Protein AF-A0A9X5XFA6-F1 (afdb_monomer)

Secondary structure (DSSP, 8-state):
-HHHHHHHHHHHHHHHHHHHHHH-S----EETTTT---EEEE-TTS-EEEES-----B-SSPEE-SSSS--SSSB-SSPPP-SS---SSPPPHHHHHHHHHTT-------TTS-TTTS--

Nearest PDB structures (foldseek):
  6rxu-assembly1_Cf  TM=4.624E-01  e=5.685E+00  Thermochaetoides thermophila

Structure (mmCIF, N/CA/C/O backbone):
data_AF-A0A9X5XFA6-F1
#
_entry.id   AF-A0A9X5XFA6-F1
#
loop_
_atom_site.group_PDB
_atom_site.id
_atom_site.type_symbol
_atom_site.label_atom_id
_atom_site.label_alt_id
_atom_site.label_comp_id
_atom_site.label_asym_id
_atom_site.label_entity_id
_atom_site.label_seq_id
_atom_site.pdbx_PDB_ins_code
_atom_site.Cartn_x
_atom_site.Cartn_y
_atom_site.Cartn_z
_atom_site.occupancy
_atom_site.B_iso_or_equiv
_atom_site.auth_seq_id
_atom_site.auth_comp_id
_atom_site.auth_asym_id
_atom_site.auth_atom_id
_atom_site.pdbx_PDB_model_num
ATOM 1 N N . ILE A 1 1 ? 3.621 -28.704 -48.121 1.00 55.97 1 ILE A N 1
ATOM 2 C CA . ILE A 1 1 ? 3.915 -29.271 -46.777 1.00 55.97 1 ILE A CA 1
ATOM 3 C C . ILE A 1 1 ? 5.158 -28.629 -46.140 1.00 55.97 1 ILE A C 1
ATOM 5 O O . ILE A 1 1 ? 5.228 -28.553 -44.926 1.00 55.97 1 ILE A O 1
ATOM 9 N N . THR A 1 2 ? 6.098 -28.081 -46.915 1.00 55.00 2 THR A N 1
ATOM 10 C CA . THR A 1 2 ? 7.372 -27.542 -46.400 1.00 55.00 2 THR A CA 1
ATOM 11 C C . THR A 1 2 ? 7.326 -26.096 -45.887 1.00 55.00 2 THR A C 1
ATOM 13 O O . THR A 1 2 ? 8.108 -25.751 -45.014 1.00 55.00 2 THR A O 1
ATOM 16 N N . ALA A 1 3 ? 6.413 -25.248 -46.374 1.00 52.50 3 ALA A N 1
ATOM 17 C CA . ALA A 1 3 ? 6.330 -23.848 -45.931 1.00 52.50 3 ALA A CA 1
ATOM 18 C C . ALA A 1 3 ? 5.615 -23.683 -44.573 1.00 52.50 3 ALA A C 1
ATOM 20 O O . ALA A 1 3 ? 6.045 -22.906 -43.725 1.00 52.50 3 ALA A O 1
ATOM 21 N N . SER A 1 4 ? 4.548 -24.452 -44.333 1.00 54.47 4 SER A N 1
ATOM 22 C CA . SER A 1 4 ? 3.746 -24.362 -43.104 1.00 54.47 4 SER A CA 1
ATOM 23 C C . SER A 1 4 ? 4.498 -24.856 -41.864 1.00 54.47 4 SER A C 1
ATOM 25 O O . SER A 1 4 ? 4.327 -24.300 -40.784 1.00 54.47 4 SER A O 1
ATOM 27 N N . THR A 1 5 ? 5.369 -25.861 -42.006 1.00 57.94 5 THR A N 1
ATOM 28 C CA . THR A 1 5 ? 6.175 -26.387 -40.893 1.00 57.94 5 THR A CA 1
ATOM 29 C C . THR A 1 5 ? 7.234 -25.392 -40.421 1.00 57.94 5 THR A C 1
ATOM 31 O O . THR A 1 5 ? 7.472 -25.291 -39.220 1.00 57.94 5 THR A O 1
ATOM 34 N N . VAL A 1 6 ? 7.816 -24.603 -41.331 1.00 63.53 6 VAL A N 1
ATOM 35 C CA . VAL A 1 6 ? 8.816 -23.575 -40.992 1.00 63.53 6 VAL A CA 1
ATOM 36 C C . VAL A 1 6 ? 8.184 -22.415 -40.220 1.00 63.53 6 VAL A C 1
ATOM 38 O O . VAL A 1 6 ? 8.759 -21.958 -39.234 1.00 63.53 6 VAL A O 1
ATOM 41 N N . ILE A 1 7 ? 6.978 -21.981 -40.603 1.00 60.53 7 ILE A N 1
ATOM 42 C CA . ILE A 1 7 ? 6.263 -20.902 -39.899 1.00 60.53 7 ILE A CA 1
ATOM 43 C C . ILE A 1 7 ? 5.891 -21.337 -38.477 1.00 60.53 7 ILE A C 1
ATOM 45 O O . ILE A 1 7 ? 6.126 -20.591 -37.529 1.00 60.53 7 ILE A O 1
ATOM 49 N N . VAL A 1 8 ? 5.366 -22.555 -38.309 1.00 63.88 8 VAL A N 1
ATOM 50 C CA . VAL A 1 8 ? 4.99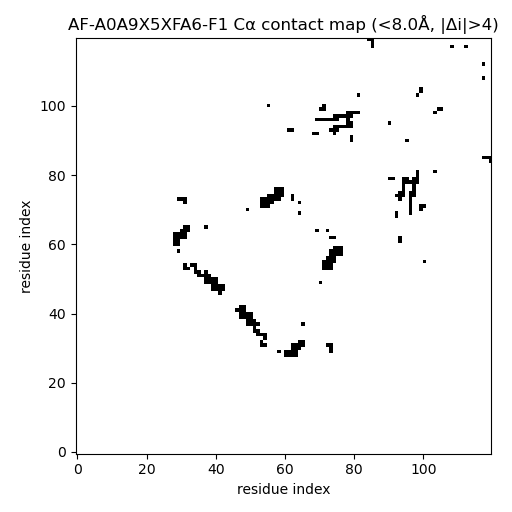9 -23.081 -36.983 1.00 63.88 8 VAL A CA 1
ATOM 51 C C . VAL A 1 8 ? 6.237 -23.262 -36.103 1.00 63.88 8 VAL A C 1
ATOM 53 O O . VAL A 1 8 ? 6.222 -22.847 -34.947 1.00 63.88 8 VAL A O 1
ATOM 56 N N . ALA A 1 9 ? 7.335 -23.799 -36.644 1.00 58.84 9 ALA A N 1
ATOM 57 C CA . ALA A 1 9 ? 8.588 -23.924 -35.902 1.00 58.84 9 ALA A CA 1
ATOM 58 C C . ALA A 1 9 ? 9.148 -22.552 -35.484 1.00 58.84 9 ALA A C 1
ATOM 60 O O . ALA A 1 9 ? 9.564 -22.387 -34.339 1.00 58.84 9 ALA A O 1
ATOM 61 N N . GLY A 1 10 ? 9.093 -21.551 -36.370 1.00 62.91 10 GLY A N 1
ATOM 62 C CA . GLY A 1 10 ? 9.502 -20.178 -36.067 1.00 62.91 10 GLY A CA 1
ATOM 63 C C . GLY A 1 10 ? 8.659 -19.523 -34.970 1.00 62.91 10 GLY A C 1
ATOM 64 O O . GLY A 1 10 ? 9.212 -18.870 -34.091 1.00 62.91 10 GLY A O 1
ATOM 65 N N . LEU A 1 11 ? 7.341 -19.746 -34.965 1.00 68.94 11 LEU A N 1
ATOM 66 C CA . LEU A 1 11 ? 6.427 -19.234 -33.935 1.00 68.94 11 LEU A CA 1
ATOM 67 C C . LEU A 1 11 ? 6.642 -19.902 -32.574 1.00 68.94 11 LEU A C 1
ATOM 69 O O . LEU A 1 11 ? 6.624 -19.221 -31.553 1.00 68.94 11 LEU A O 1
ATOM 73 N N . VAL A 1 12 ? 6.888 -21.214 -32.547 1.00 69.88 12 VAL A N 1
ATOM 74 C CA . VAL A 1 12 ? 7.169 -21.944 -31.302 1.00 69.88 12 VAL A CA 1
ATOM 75 C C . VAL A 1 12 ? 8.527 -21.535 -30.736 1.00 69.88 12 VAL A C 1
ATOM 77 O O . VAL A 1 12 ? 8.621 -21.225 -29.552 1.00 69.88 12 VAL A O 1
ATOM 80 N N . VAL A 1 13 ? 9.571 -21.469 -31.566 1.00 69.19 13 VAL A N 1
ATOM 81 C CA . VAL A 1 13 ? 10.903 -21.027 -31.124 1.00 69.19 13 VAL A CA 1
ATOM 82 C C . VAL A 1 13 ? 10.866 -19.56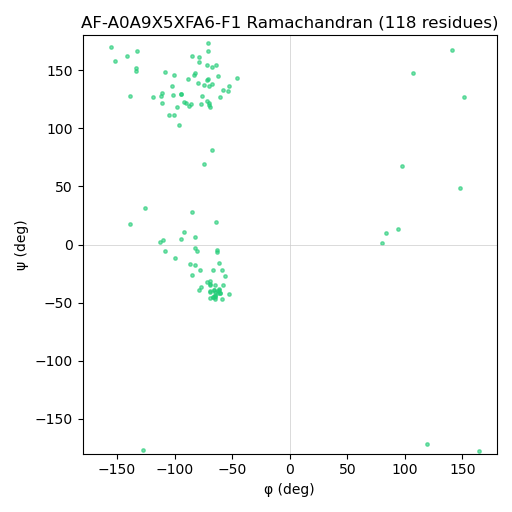1 -30.694 1.00 69.19 13 VAL A C 1
ATOM 84 O O . VAL A 1 13 ? 11.336 -19.242 -29.607 1.00 69.19 13 VAL A O 1
ATOM 87 N N . GLY A 1 14 ? 10.248 -18.683 -31.487 1.00 70.38 14 GLY A N 1
ATOM 88 C CA . GLY A 1 14 ? 10.077 -17.270 -31.150 1.00 70.38 14 GLY A CA 1
ATOM 89 C C . GLY A 1 14 ? 9.267 -17.065 -29.869 1.00 70.38 14 GLY A C 1
ATOM 90 O O . GLY A 1 14 ? 9.663 -16.273 -29.019 1.00 70.38 14 GLY A O 1
ATOM 91 N N . GLY A 1 15 ? 8.190 -17.832 -29.678 1.00 65.25 15 GLY A N 1
ATOM 92 C CA . GLY A 1 15 ? 7.379 -17.821 -28.462 1.00 65.25 15 GLY A CA 1
ATOM 93 C C . GLY A 1 15 ? 8.145 -18.310 -27.232 1.00 65.25 15 GLY A C 1
ATOM 94 O O . GLY A 1 15 ? 8.101 -17.665 -26.189 1.00 65.25 15 GLY A O 1
ATOM 95 N N . VAL A 1 16 ? 8.911 -19.399 -27.351 1.00 67.50 16 VAL A N 1
ATOM 96 C CA . VAL A 1 16 ? 9.750 -19.923 -26.258 1.00 67.50 16 VAL A CA 1
ATOM 97 C C . VAL A 1 16 ? 10.879 -18.953 -25.907 1.00 67.50 16 VAL A C 1
ATOM 99 O O . VAL A 1 16 ? 11.171 -18.776 -24.726 1.00 67.50 16 VAL A O 1
ATOM 102 N N . VAL A 1 17 ? 11.493 -18.303 -26.900 1.00 71.44 17 VAL A N 1
ATOM 103 C CA . VAL A 1 17 ? 12.523 -17.277 -26.683 1.00 71.44 17 VAL A CA 1
ATOM 104 C C . VAL A 1 17 ? 11.921 -16.040 -26.016 1.00 71.44 17 VAL A C 1
ATOM 106 O O . VAL A 1 17 ? 12.467 -15.588 -25.020 1.00 71.44 17 VAL A O 1
ATOM 109 N N . LEU A 1 18 ? 10.765 -15.544 -26.470 1.00 67.25 18 LEU A N 1
ATOM 110 C CA . LEU A 1 18 ? 10.068 -14.414 -25.838 1.00 67.25 18 LEU A CA 1
ATOM 111 C C . LEU A 1 18 ? 9.646 -14.712 -24.393 1.00 67.25 18 LEU A C 1
ATOM 113 O O . LEU A 1 18 ? 9.749 -13.841 -23.529 1.00 67.25 18 LEU A O 1
ATOM 117 N N . VAL A 1 19 ? 9.196 -15.938 -24.113 1.00 65.31 19 VAL A N 1
ATOM 118 C CA . VAL A 1 19 ? 8.863 -16.384 -22.752 1.00 65.31 19 VAL A CA 1
ATOM 119 C C . VAL A 1 19 ? 10.120 -16.462 -21.886 1.00 65.31 19 VAL A C 1
ATOM 121 O O . VAL A 1 19 ? 10.110 -15.950 -20.766 1.00 65.31 19 VAL A O 1
ATOM 124 N N . LYS A 1 20 ? 11.219 -17.036 -22.396 1.00 60.00 20 LYS A N 1
ATOM 125 C CA . LYS A 1 20 ? 12.504 -17.116 -21.678 1.00 60.00 20 LYS A CA 1
ATOM 126 C C . LYS A 1 20 ? 13.144 -15.749 -21.441 1.00 60.00 20 LYS A C 1
ATOM 128 O O . LYS A 1 20 ? 13.589 -15.486 -20.333 1.00 60.00 20 LYS A O 1
ATOM 133 N N . SER A 1 21 ? 13.079 -14.826 -22.399 1.00 62.31 21 SER A N 1
ATOM 134 C CA . SER A 1 21 ? 13.569 -13.452 -22.218 1.00 62.31 21 SER A CA 1
ATOM 135 C C . SER A 1 21 ? 12.764 -12.645 -21.194 1.00 62.31 21 SER A C 1
ATOM 137 O O . SER A 1 21 ? 13.298 -11.698 -20.628 1.00 62.31 21 SER A O 1
ATOM 139 N N . GLN A 1 22 ? 11.513 -13.020 -20.907 1.00 58.75 22 GLN A N 1
ATOM 140 C CA . GLN A 1 22 ? 10.767 -12.468 -19.767 1.00 58.75 22 GLN A CA 1
ATOM 141 C C . GLN A 1 22 ? 11.101 -13.158 -18.434 1.00 58.75 22 GLN A C 1
ATOM 143 O O . GLN A 1 22 ? 10.802 -12.606 -17.375 1.00 58.75 22 GLN A O 1
ATOM 148 N N . SER A 1 23 ? 11.705 -14.351 -18.465 1.00 55.34 23 SER A N 1
ATOM 149 C CA . SER A 1 23 ? 11.989 -15.171 -17.278 1.00 55.34 23 SER A CA 1
ATOM 150 C C . SER A 1 23 ? 13.468 -15.247 -16.877 1.00 55.34 23 SER A C 1
ATOM 152 O O . SER A 1 23 ? 13.765 -15.737 -15.785 1.00 55.34 23 SER A O 1
ATOM 154 N N . ASP A 1 24 ? 14.390 -14.686 -17.659 1.00 49.00 24 ASP A N 1
ATOM 155 C CA . ASP A 1 24 ? 15.805 -14.650 -17.297 1.00 49.00 24 ASP A CA 1
ATOM 156 C C . ASP A 1 24 ? 16.124 -13.573 -16.244 1.00 49.00 24 ASP A C 1
ATOM 158 O O . ASP A 1 24 ? 15.968 -12.368 -16.440 1.00 49.00 24 ASP A O 1
ATOM 162 N N . GLY A 1 25 ? 16.659 -14.042 -15.113 1.00 46.78 25 GLY A N 1
ATOM 163 C CA . GLY A 1 25 ? 17.679 -13.309 -14.369 1.00 46.78 25 GLY A CA 1
ATOM 164 C C . GLY A 1 25 ? 17.193 -12.483 -13.187 1.00 46.78 25 GLY A C 1
ATOM 165 O O . GLY A 1 25 ? 17.279 -11.258 -13.184 1.00 46.78 25 GLY A O 1
ATOM 166 N N . SER A 1 26 ? 16.718 -13.156 -12.141 1.00 44.81 26 SER A N 1
ATOM 167 C CA . SER A 1 26 ? 17.232 -13.060 -10.760 1.00 44.81 26 SER A CA 1
ATOM 168 C C . SER A 1 26 ? 16.093 -13.365 -9.791 1.00 44.81 26 SER A C 1
ATOM 170 O O . SER A 1 26 ? 15.053 -12.702 -9.834 1.00 44.81 26 SER A O 1
ATOM 172 N N . SER A 1 27 ? 16.322 -14.316 -8.887 1.00 48.97 27 SER A N 1
ATOM 173 C CA . SER A 1 27 ? 15.543 -14.629 -7.676 1.00 48.97 27 SER A CA 1
ATOM 174 C C . SER A 1 27 ? 15.547 -13.490 -6.640 1.00 48.97 27 SER A C 1
ATOM 176 O O . SER A 1 27 ? 15.264 -13.689 -5.461 1.00 48.97 27 SER A O 1
ATOM 178 N N . THR A 1 28 ? 15.873 -12.278 -7.078 1.00 55.47 28 THR A N 1
ATOM 179 C CA . THR A 1 28 ? 15.866 -11.061 -6.287 1.00 55.47 28 THR A CA 1
ATOM 180 C C . THR A 1 28 ? 14.487 -10.434 -6.416 1.00 55.47 28 THR A C 1
ATOM 182 O O . THR A 1 28 ? 14.037 -10.128 -7.524 1.00 55.47 28 THR A O 1
ATOM 185 N N . SER A 1 29 ? 13.816 -10.245 -5.282 1.00 62.34 29 SER A N 1
ATOM 186 C CA . SER A 1 29 ? 12.635 -9.391 -5.181 1.00 62.34 29 SER A CA 1
ATOM 187 C C . SER A 1 29 ? 12.880 -8.059 -5.896 1.00 62.34 29 SER A C 1
ATOM 189 O O . SER A 1 29 ? 13.991 -7.518 -5.845 1.00 62.34 29 SER A O 1
ATOM 191 N N . ALA A 1 30 ? 11.850 -7.515 -6.546 1.00 67.62 30 ALA A N 1
ATOM 192 C CA . ALA A 1 30 ? 11.892 -6.125 -6.968 1.00 67.62 30 ALA A CA 1
ATOM 193 C C . ALA A 1 30 ? 12.118 -5.261 -5.716 1.00 67.62 30 ALA A C 1
ATOM 195 O O . ALA A 1 30 ? 11.528 -5.494 -4.658 1.00 67.62 30 ALA A O 1
ATOM 196 N N . SER A 1 31 ? 13.052 -4.320 -5.806 1.00 64.00 31 SER A N 1
ATOM 197 C CA . SER A 1 31 ? 13.370 -3.424 -4.702 1.00 64.00 31 SER A CA 1
ATOM 198 C C . SER A 1 31 ? 12.926 -2.026 -5.071 1.00 64.00 31 SER A C 1
ATOM 200 O O . SER A 1 31 ? 13.318 -1.493 -6.110 1.00 64.00 31 SER A O 1
ATOM 202 N N . ASP A 1 32 ? 12.156 -1.427 -4.175 1.00 64.75 32 ASP A N 1
ATOM 203 C CA . ASP A 1 32 ? 11.763 -0.022 -4.273 1.00 64.75 32 ASP A CA 1
ATOM 204 C C . ASP A 1 32 ? 12.841 0.918 -3.753 1.00 64.75 32 ASP A C 1
ATOM 206 O O . ASP A 1 32 ? 12.720 2.132 -3.860 1.00 64.75 32 ASP A O 1
ATOM 210 N N . SER A 1 33 ? 13.935 0.357 -3.237 1.00 58.09 33 SER A N 1
ATOM 211 C CA . SER A 1 33 ? 15.069 1.095 -2.689 1.00 58.09 33 SER A CA 1
ATOM 212 C C . SER A 1 33 ? 16.057 1.568 -3.757 1.00 58.09 33 SER A C 1
ATOM 214 O O . SER A 1 33 ? 17.112 2.104 -3.413 1.00 58.09 33 SER A O 1
ATOM 216 N N . LYS A 1 34 ? 15.760 1.404 -5.055 1.00 47.62 34 LYS A N 1
ATOM 217 C CA . LYS A 1 34 ? 16.566 2.017 -6.123 1.00 47.62 34 LYS A CA 1
ATOM 218 C C . LYS A 1 34 ? 16.277 3.523 -6.205 1.00 47.62 34 LYS A C 1
ATOM 220 O O . LYS A 1 34 ? 15.678 3.984 -7.167 1.00 47.62 34 LYS A O 1
ATOM 225 N N . GLY A 1 35 ? 16.709 4.277 -5.192 1.00 47.88 35 GLY A N 1
ATOM 226 C CA . GLY A 1 35 ? 16.622 5.739 -5.197 1.00 47.88 35 GLY A CA 1
ATOM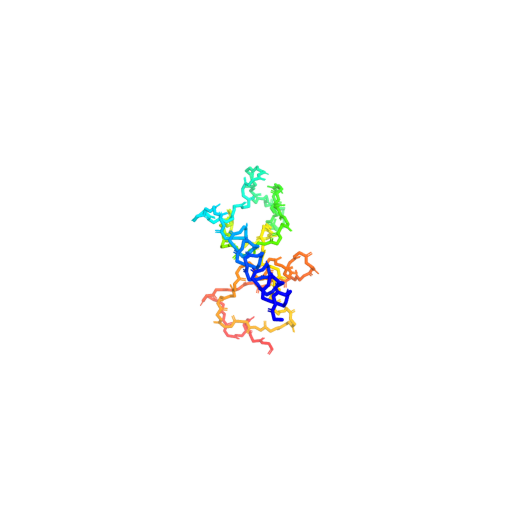 227 C C . GLY A 1 35 ? 16.420 6.415 -3.840 1.00 47.88 35 GLY A C 1
ATOM 228 O O . GLY A 1 35 ? 15.572 7.291 -3.736 1.00 47.88 35 GLY A O 1
ATOM 229 N N . GLY A 1 36 ? 17.210 6.065 -2.820 1.00 54.16 36 GLY A N 1
ATOM 230 C CA . GLY A 1 36 ? 17.380 6.912 -1.629 1.00 54.16 36 GLY A CA 1
ATOM 231 C C . GLY A 1 36 ? 16.704 6.413 -0.349 1.00 54.16 36 GLY A C 1
ATOM 232 O O . GLY A 1 36 ? 15.662 5.765 -0.364 1.00 54.16 36 GLY A O 1
ATOM 233 N N . SER A 1 37 ? 17.344 6.722 0.780 1.00 71.38 37 SER A N 1
ATOM 234 C CA . SER A 1 37 ? 16.881 6.477 2.147 1.00 71.38 37 SER A CA 1
ATOM 235 C C . SER A 1 37 ? 15.655 7.335 2.464 1.00 71.38 37 SER A C 1
ATOM 237 O O . SER A 1 37 ? 15.775 8.420 3.040 1.00 71.38 37 SER A O 1
ATOM 239 N N . GLY A 1 38 ? 14.479 6.884 2.040 1.00 85.19 38 GLY A N 1
ATOM 240 C CA . GLY A 1 38 ? 13.254 7.527 2.480 1.00 85.19 38 GLY A CA 1
ATOM 241 C C . GLY A 1 38 ? 12.962 7.223 3.952 1.00 85.19 38 GLY A C 1
ATOM 242 O O . GLY A 1 38 ? 13.438 6.227 4.502 1.00 85.19 38 GLY A O 1
ATOM 243 N N . HIS A 1 39 ? 12.223 8.113 4.596 1.00 92.12 39 HIS A N 1
ATOM 244 C CA . HIS A 1 39 ? 11.786 7.978 5.983 1.00 92.12 39 HIS A CA 1
ATOM 245 C C . HIS A 1 39 ? 10.473 8.729 6.178 1.00 92.12 39 HIS A C 1
ATOM 247 O O . HIS A 1 39 ? 10.157 9.650 5.425 1.00 92.12 39 HIS A O 1
ATOM 253 N N . PHE A 1 40 ? 9.711 8.363 7.203 1.00 94.81 40 PHE A N 1
ATOM 254 C CA . PHE A 1 40 ? 8.549 9.150 7.592 1.00 94.81 40 PHE A CA 1
ATOM 255 C C . PHE A 1 40 ? 8.970 10.432 8.307 1.00 94.81 40 PHE A C 1
ATOM 257 O O . PHE A 1 40 ? 9.857 10.428 9.160 1.00 94.81 40 PHE A O 1
ATOM 264 N N . VAL A 1 41 ? 8.306 11.527 7.952 1.00 96.19 41 VAL A N 1
ATOM 265 C CA . VAL A 1 41 ? 8.369 12.812 8.641 1.00 96.19 41 VAL A CA 1
ATOM 266 C C . VAL A 1 41 ? 7.017 13.043 9.295 1.00 96.19 41 VAL A C 1
ATOM 268 O O . VAL A 1 41 ? 5.992 13.063 8.614 1.00 96.19 41 VAL A O 1
ATOM 271 N N . THR A 1 42 ? 7.018 13.217 10.612 1.00 97.62 42 THR A N 1
ATOM 272 C CA . THR A 1 42 ? 5.804 13.467 11.391 1.00 97.62 42 THR A CA 1
ATOM 273 C C . THR A 1 42 ? 5.481 14.960 11.393 1.00 97.62 42 THR A C 1
ATOM 275 O O . THR A 1 42 ? 6.282 15.787 11.832 1.00 97.62 42 THR A O 1
ATOM 278 N N . GLY A 1 43 ? 4.298 15.312 10.896 1.00 97.25 43 GLY A N 1
ATOM 279 C CA . GLY A 1 43 ? 3.750 16.660 10.969 1.00 97.25 43 GLY A CA 1
ATOM 280 C C . GLY A 1 43 ? 3.330 17.049 12.390 1.00 97.25 43 GLY A C 1
ATOM 281 O O . GLY A 1 43 ? 3.184 16.212 13.279 1.00 97.25 43 GLY A O 1
ATOM 282 N N . LYS A 1 44 ? 3.073 18.345 12.606 1.00 96.75 44 LYS A N 1
ATOM 283 C CA . LYS A 1 44 ? 2.558 18.884 13.886 1.00 96.75 44 LYS A CA 1
ATOM 284 C C . LYS A 1 44 ? 1.209 18.289 14.321 1.00 96.75 44 LYS A C 1
ATOM 286 O O . LYS A 1 44 ? 0.831 18.393 15.480 1.00 96.75 44 LYS A O 1
ATOM 291 N N . ASP A 1 45 ? 0.465 17.743 13.370 1.00 97.31 45 ASP A N 1
ATOM 292 C CA . ASP A 1 45 ? -0.833 17.083 13.516 1.00 97.31 45 ASP A CA 1
ATOM 293 C C . ASP A 1 45 ? -0.700 15.560 13.662 1.00 97.31 45 ASP A C 1
ATOM 295 O O . ASP A 1 45 ? -1.707 14.861 13.726 1.00 97.31 45 ASP A O 1
ATOM 299 N N . GLY A 1 46 ? 0.530 15.042 13.734 1.00 96.44 46 GLY A N 1
ATOM 300 C CA . GLY A 1 46 ? 0.810 13.615 13.848 1.00 96.44 46 GLY A CA 1
ATOM 301 C C . GLY A 1 46 ? 0.740 12.857 12.524 1.00 96.44 46 GLY A C 1
ATOM 302 O O . GLY A 1 46 ? 0.967 11.651 12.524 1.00 96.44 46 GLY A O 1
ATOM 303 N N . VAL A 1 47 ? 0.459 13.525 11.398 1.00 95.62 47 VAL A N 1
ATOM 304 C CA . VAL A 1 47 ? 0.440 12.870 10.085 1.00 95.62 47 VAL A CA 1
ATOM 305 C C . VAL A 1 47 ? 1.864 12.510 9.681 1.00 95.62 47 VAL A C 1
ATOM 307 O O . VAL A 1 47 ? 2.728 13.379 9.564 1.00 95.62 47 VAL A O 1
ATOM 310 N N . GLU A 1 48 ? 2.110 11.228 9.440 1.00 95.19 48 GLU A N 1
ATOM 311 C CA . GLU A 1 48 ? 3.381 10.752 8.909 1.00 95.19 48 GLU A CA 1
ATOM 312 C C . GLU A 1 48 ? 3.367 10.801 7.383 1.00 95.19 48 GLU A C 1
ATOM 314 O O . GLU A 1 48 ? 2.557 10.154 6.722 1.00 95.19 48 GLU A O 1
ATOM 319 N N . THR A 1 49 ? 4.280 11.581 6.810 1.00 94.88 49 THR A N 1
ATOM 320 C CA . THR A 1 49 ? 4.464 11.679 5.360 1.00 94.88 49 THR A CA 1
ATOM 321 C C . THR A 1 49 ? 5.785 11.045 4.978 1.00 94.88 49 THR A C 1
ATOM 323 O O . THR A 1 49 ? 6.822 11.359 5.562 1.00 94.88 49 THR A O 1
ATOM 326 N N . TRP A 1 50 ? 5.775 10.158 3.987 1.00 93.69 50 TRP A N 1
ATOM 327 C CA . TRP A 1 50 ? 7.016 9.597 3.470 1.00 93.69 50 TRP A CA 1
ATOM 328 C C . TRP A 1 50 ? 7.820 10.666 2.726 1.00 93.69 50 TRP A C 1
ATOM 330 O O . TRP A 1 50 ? 7.377 11.208 1.715 1.00 93.69 50 TRP A O 1
ATOM 340 N N . SER A 1 51 ? 9.017 10.953 3.229 1.00 93.19 51 SER A N 1
ATOM 341 C CA . SER A 1 51 ? 10.008 11.811 2.593 1.00 93.19 51 SER A CA 1
ATOM 342 C C . SER A 1 51 ? 11.022 10.940 1.869 1.00 93.19 51 SER A C 1
ATOM 344 O O . SER A 1 51 ? 11.707 10.127 2.485 1.00 93.19 51 SER A O 1
ATOM 346 N N . GLY A 1 52 ? 11.111 11.090 0.552 1.00 89.38 52 GLY A N 1
ATOM 347 C CA . GLY A 1 52 ? 11.962 10.280 -0.313 1.00 89.38 52 GLY A CA 1
ATOM 348 C C . GLY A 1 52 ? 11.261 9.956 -1.626 1.00 89.38 52 GLY A C 1
ATOM 349 O O . GLY A 1 52 ? 10.058 10.156 -1.769 1.00 89.38 52 GLY A O 1
ATOM 350 N N . THR A 1 53 ? 12.015 9.456 -2.602 1.00 89.38 53 THR A N 1
ATOM 351 C CA . THR A 1 53 ? 11.439 9.036 -3.885 1.00 89.38 53 THR A CA 1
ATOM 352 C C . THR A 1 53 ? 11.132 7.547 -3.841 1.00 89.38 53 THR A C 1
ATOM 354 O O . THR A 1 53 ? 11.991 6.743 -3.490 1.00 89.38 53 THR A O 1
ATOM 357 N N . LEU A 1 54 ? 9.907 7.183 -4.213 1.00 90.56 54 LEU A N 1
ATOM 358 C CA . LEU A 1 54 ? 9.508 5.800 -4.449 1.00 90.56 54 LEU A CA 1
ATOM 359 C C . LEU A 1 54 ? 9.315 5.585 -5.947 1.00 90.56 54 LEU A C 1
ATOM 361 O O . LEU A 1 54 ? 8.949 6.504 -6.682 1.00 90.56 54 LEU A O 1
ATOM 365 N N . SER A 1 55 ? 9.590 4.366 -6.403 1.00 90.94 55 SER A N 1
ATOM 366 C CA . SER A 1 55 ? 9.325 3.995 -7.789 1.00 90.94 55 SER A CA 1
ATOM 367 C C . SER A 1 55 ? 7.824 3.872 -8.072 1.00 90.94 55 SER A C 1
ATOM 369 O O . SER A 1 55 ? 6.998 3.957 -7.167 1.00 90.94 55 SER A O 1
ATOM 371 N N . ARG A 1 56 ? 7.492 3.670 -9.347 1.00 92.25 56 ARG A N 1
ATOM 372 C CA . ARG A 1 56 ? 6.128 3.540 -9.880 1.00 92.25 56 ARG A CA 1
ATOM 373 C C . ARG A 1 56 ? 6.032 2.441 -10.938 1.00 92.25 56 ARG A C 1
ATOM 375 O O . ARG A 1 56 ? 5.142 2.450 -11.778 1.00 92.25 56 ARG A O 1
ATOM 382 N N . ASN A 1 57 ? 7.014 1.538 -10.995 1.00 95.19 57 ASN A N 1
ATOM 383 C CA . ASN A 1 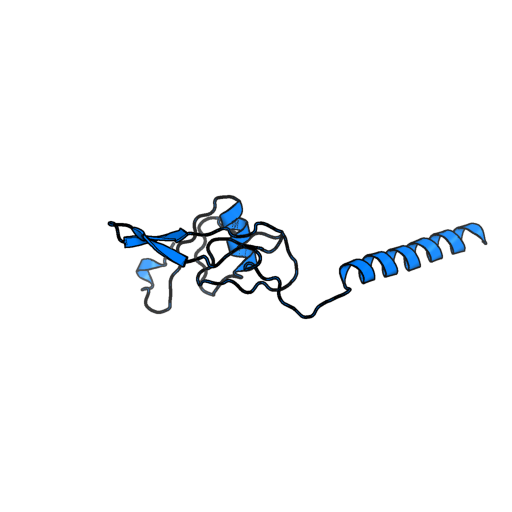57 ? 7.014 0.539 -12.056 1.00 95.19 57 ASN A CA 1
ATOM 384 C C . ASN A 1 57 ? 6.042 -0.590 -11.730 1.00 95.19 57 ASN A C 1
ATOM 386 O O . ASN A 1 57 ? 6.036 -1.139 -10.625 1.00 95.19 57 ASN A O 1
ATOM 390 N N . HIS A 1 58 ? 5.322 -1.023 -12.755 1.00 96.88 58 HIS A N 1
ATOM 391 C CA . HIS A 1 58 ? 4.607 -2.284 -12.722 1.00 96.88 58 HIS A CA 1
ATOM 392 C C . HIS A 1 58 ? 5.590 -3.455 -12.789 1.00 96.88 58 HIS A C 1
ATOM 394 O O . HIS A 1 58 ? 6.384 -3.569 -13.725 1.00 96.88 58 HIS A O 1
ATOM 400 N N . VAL A 1 59 ? 5.527 -4.346 -11.805 1.00 95.38 59 VAL A N 1
ATOM 401 C CA . VAL A 1 59 ? 6.375 -5.535 -11.704 1.00 95.38 59 VAL A CA 1
ATOM 402 C C . VAL A 1 59 ? 5.544 -6.764 -11.357 1.00 95.38 59 VAL A C 1
ATOM 404 O O . VAL A 1 59 ? 4.543 -6.697 -10.650 1.00 95.38 59 VAL A O 1
ATOM 407 N N . THR A 1 60 ? 5.985 -7.924 -11.834 1.00 93.75 60 THR A N 1
ATOM 408 C CA . THR A 1 60 ? 5.379 -9.227 -11.510 1.00 93.75 60 THR A CA 1
ATOM 409 C C . THR A 1 60 ? 6.146 -9.983 -10.424 1.00 93.75 60 THR A C 1
ATOM 411 O O . THR A 1 60 ? 5.647 -10.967 -9.884 1.00 93.75 60 THR A O 1
ATOM 414 N N . LYS A 1 61 ? 7.356 -9.524 -10.080 1.00 91.25 61 LYS A N 1
ATOM 415 C CA . LYS A 1 61 ? 8.171 -10.075 -8.991 1.00 91.25 61 LYS A CA 1
ATOM 416 C C . LYS A 1 61 ? 7.733 -9.487 -7.652 1.00 91.25 61 LYS A C 1
ATOM 418 O O . LYS A 1 61 ? 7.410 -8.305 -7.591 1.00 91.25 61 LYS A O 1
ATOM 423 N N . THR A 1 62 ? 7.806 -10.281 -6.582 1.00 91.94 62 THR A N 1
ATOM 424 C CA . THR A 1 62 ? 7.541 -9.817 -5.211 1.00 91.94 62 THR A CA 1
ATOM 425 C C . THR A 1 62 ? 8.379 -8.590 -4.880 1.00 91.94 62 THR A C 1
ATOM 427 O O . THR A 1 62 ? 9.576 -8.563 -5.170 1.00 91.94 62 THR A O 1
ATOM 430 N N . VAL A 1 63 ? 7.758 -7.601 -4.247 1.00 91.81 63 VAL A N 1
ATOM 431 C CA . VAL A 1 63 ? 8.400 -6.346 -3.857 1.00 91.81 63 VAL A CA 1
ATOM 432 C C . VAL A 1 63 ? 8.716 -6.359 -2.365 1.00 91.81 63 VAL A C 1
ATOM 434 O O . VAL A 1 63 ? 7.891 -6.786 -1.557 1.00 91.81 63 VAL A O 1
ATOM 437 N N . LYS A 1 64 ? 9.915 -5.900 -1.989 1.00 91.31 64 LYS A N 1
ATOM 438 C CA . LYS A 1 64 ? 10.246 -5.593 -0.590 1.00 91.31 64 LYS A CA 1
ATOM 439 C C . LYS A 1 64 ? 10.144 -4.087 -0.369 1.00 91.31 64 LYS A C 1
ATOM 441 O O . LYS A 1 64 ? 10.989 -3.340 -0.865 1.00 91.31 64 LYS A O 1
ATOM 446 N N . TYR A 1 65 ? 9.146 -3.678 0.406 1.00 91.31 65 TYR A N 1
ATOM 447 C CA . TYR A 1 65 ? 8.930 -2.284 0.776 1.00 91.31 65 TYR A CA 1
ATOM 448 C C . TYR A 1 65 ? 9.818 -1.874 1.961 1.00 91.31 65 TYR A C 1
ATOM 450 O O . TYR A 1 65 ? 10.126 -2.708 2.820 1.00 91.31 65 TYR A O 1
ATOM 458 N N . PRO A 1 66 ? 10.258 -0.605 2.021 1.00 89.88 66 PRO A N 1
ATOM 459 C CA . PRO A 1 66 ? 11.029 -0.083 3.148 1.00 89.88 66 PRO A CA 1
ATOM 460 C C . PRO A 1 66 ? 10.155 0.315 4.351 1.00 89.88 66 PRO A C 1
ATOM 462 O O . PRO A 1 66 ? 10.698 0.677 5.391 1.00 89.88 66 PRO A O 1
ATOM 465 N N . MET A 1 67 ? 8.828 0.252 4.218 1.00 91.06 67 MET A N 1
ATOM 466 C CA . MET A 1 67 ? 7.848 0.594 5.247 1.00 91.06 67 MET A CA 1
ATOM 467 C C . MET A 1 67 ? 6.654 -0.369 5.230 1.00 91.06 67 MET A C 1
ATOM 469 O O . MET A 1 67 ? 6.411 -1.031 4.223 1.00 91.06 67 MET A O 1
ATOM 473 N N . GLU A 1 68 ? 5.897 -0.389 6.328 1.00 89.12 68 GLU A N 1
ATOM 474 C CA . GLU A 1 68 ? 4.628 -1.109 6.460 1.00 89.12 68 GLU A CA 1
ATOM 475 C C . GLU A 1 68 ? 3.619 -0.219 7.223 1.00 89.12 68 GLU A C 1
ATOM 477 O O . GLU A 1 68 ? 3.963 0.247 8.313 1.00 89.12 68 GLU A O 1
ATOM 482 N N . PRO A 1 69 ? 2.398 0.021 6.701 1.00 92.56 69 PRO A N 1
ATOM 483 C CA . PRO A 1 69 ? 1.927 -0.380 5.375 1.00 92.56 69 PRO A CA 1
ATOM 484 C C . PRO A 1 69 ? 2.668 0.377 4.255 1.00 92.56 69 PRO A C 1
ATOM 486 O O . PRO A 1 69 ? 3.145 1.495 4.469 1.00 92.56 69 PRO A O 1
ATOM 489 N N . PRO A 1 70 ? 2.791 -0.208 3.053 1.00 94.56 70 PRO A N 1
ATOM 490 C CA . PRO A 1 70 ? 3.449 0.452 1.934 1.00 94.56 70 PRO A CA 1
ATOM 491 C C . PRO A 1 70 ? 2.614 1.621 1.407 1.00 94.56 70 PRO A C 1
ATOM 493 O O . PRO A 1 70 ? 1.406 1.505 1.209 1.00 94.56 70 PRO A O 1
ATOM 496 N N . VAL A 1 71 ? 3.282 2.742 1.131 1.00 94.62 71 VAL A N 1
ATOM 497 C CA . VAL A 1 71 ? 2.643 3.998 0.684 1.00 94.62 71 VAL A CA 1
ATOM 498 C C . VAL A 1 71 ? 2.932 4.345 -0.784 1.00 94.62 71 VAL A C 1
ATOM 500 O O . VAL A 1 71 ? 2.554 5.410 -1.260 1.00 94.62 71 VAL A O 1
ATOM 503 N N . GLY A 1 72 ? 3.634 3.472 -1.505 1.00 94.75 72 GLY A N 1
ATOM 504 C CA . GLY A 1 72 ? 4.092 3.680 -2.880 1.00 94.75 72 GLY A CA 1
ATOM 505 C C . GLY A 1 72 ? 5.177 2.669 -3.253 1.00 94.75 72 GLY A C 1
ATOM 506 O O . GLY A 1 72 ? 5.539 1.831 -2.428 1.00 94.75 72 GLY A O 1
ATOM 507 N N . GLY A 1 73 ? 5.729 2.764 -4.465 1.00 94.38 73 GLY A N 1
ATOM 508 C CA . GLY A 1 73 ? 6.808 1.886 -4.930 1.00 94.38 73 GLY A CA 1
ATOM 509 C C . GLY A 1 73 ? 6.439 1.067 -6.164 1.00 94.38 73 GLY A C 1
ATOM 510 O O . GLY A 1 73 ? 5.395 1.279 -6.780 1.00 94.38 73 GLY A O 1
ATOM 511 N N . ASN A 1 74 ? 7.302 0.122 -6.547 1.00 95.69 74 ASN A N 1
ATOM 512 C CA . ASN A 1 74 ? 6.961 -0.866 -7.560 1.00 95.69 74 ASN A CA 1
ATOM 513 C C . ASN A 1 74 ? 5.786 -1.703 -7.053 1.00 95.69 74 ASN A C 1
ATOM 515 O O . ASN A 1 74 ? 5.664 -2.003 -5.864 1.00 95.69 74 ASN A O 1
ATOM 519 N N . HIS A 1 75 ? 4.909 -2.093 -7.961 1.00 97.50 75 HIS A N 1
ATOM 520 C CA . HIS A 1 75 ? 3.651 -2.721 -7.589 1.00 97.50 75 HIS A CA 1
ATOM 521 C C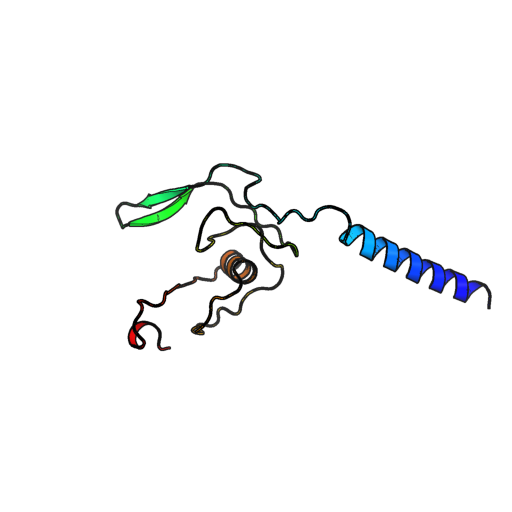 . HIS A 1 75 ? 3.130 -3.603 -8.722 1.00 97.50 75 HIS A C 1
ATOM 523 O O . HIS A 1 75 ? 3.684 -3.626 -9.820 1.00 97.50 75 HIS A O 1
ATOM 529 N N . ASN A 1 76 ? 2.102 -4.401 -8.446 1.00 97.62 76 ASN A N 1
ATOM 530 C CA . ASN A 1 76 ? 1.569 -5.336 -9.431 1.00 97.62 76 ASN A CA 1
ATOM 531 C C . ASN A 1 76 ? 0.808 -4.552 -10.518 1.00 97.62 76 ASN A C 1
ATOM 533 O O . ASN A 1 76 ? 0.119 -3.601 -10.167 1.00 97.62 76 ASN A O 1
ATOM 537 N N . PRO A 1 77 ? 0.868 -4.916 -11.814 1.00 97.12 77 PRO A N 1
ATOM 538 C CA . PRO A 1 77 ? 0.016 -4.300 -12.842 1.00 97.12 77 PRO A CA 1
ATOM 539 C C . PRO A 1 77 ? -1.490 -4.509 -12.621 1.00 97.12 77 PRO A C 1
ATOM 541 O O . PRO A 1 77 ? -2.294 -3.830 -13.249 1.00 97.12 77 PRO A O 1
ATOM 544 N N . VAL A 1 78 ? -1.882 -5.450 -11.762 1.00 97.62 78 VAL A N 1
ATOM 545 C CA . VAL A 1 78 ? -3.274 -5.669 -11.361 1.00 97.62 78 VAL A CA 1
ATOM 546 C C . VAL A 1 78 ? -3.558 -4.898 -10.071 1.00 97.62 78 VAL A C 1
ATOM 548 O O . VAL A 1 78 ? -2.833 -5.056 -9.088 1.00 97.62 78 VAL A O 1
ATOM 551 N N . TRP A 1 79 ? -4.629 -4.107 -10.037 1.00 96.81 79 TRP A N 1
ATOM 552 C CA . TRP A 1 79 ? -5.038 -3.370 -8.839 1.00 96.81 79 TRP A CA 1
ATOM 553 C C . TRP A 1 79 ? -5.780 -4.234 -7.818 1.00 96.81 79 TRP A C 1
ATOM 555 O O . TRP A 1 79 ? -6.326 -5.289 -8.142 1.00 96.81 79 TRP A O 1
ATOM 565 N N . MET A 1 80 ? -5.844 -3.755 -6.574 1.00 97.69 80 MET A N 1
ATOM 566 C CA . 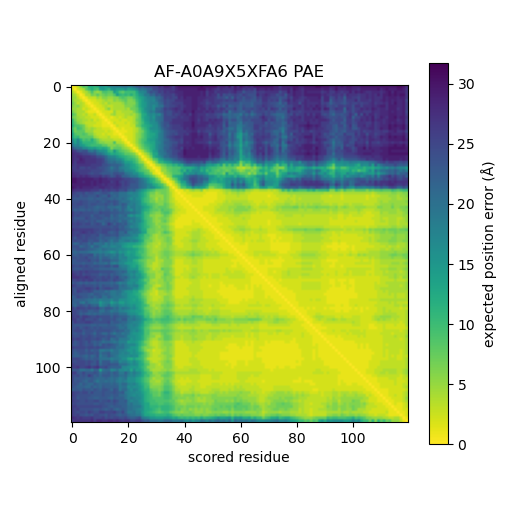MET A 1 80 ? -6.780 -4.273 -5.580 1.00 97.69 80 MET A CA 1
ATOM 567 C C . MET A 1 80 ? -8.113 -3.523 -5.664 1.00 97.69 80 MET A C 1
ATOM 569 O O . MET A 1 80 ? -8.145 -2.312 -5.880 1.00 97.69 80 MET A O 1
ATOM 573 N N . ASN A 1 81 ? -9.223 -4.235 -5.477 1.00 96.25 81 ASN A N 1
ATOM 574 C CA . ASN A 1 81 ? -10.547 -3.623 -5.418 1.00 96.25 81 ASN A CA 1
ATOM 575 C C . ASN A 1 81 ? -10.632 -2.623 -4.245 1.00 96.25 81 ASN A C 1
ATOM 577 O O . ASN A 1 81 ? -10.331 -2.972 -3.106 1.00 96.25 81 ASN A O 1
ATOM 581 N N . CYS A 1 82 ? -11.036 -1.384 -4.517 1.00 94.88 82 CYS A N 1
ATOM 582 C CA . CYS A 1 82 ? -11.056 -0.286 -3.542 1.00 94.88 82 CYS A CA 1
ATOM 583 C C . CYS A 1 82 ? -12.441 0.378 -3.437 1.00 94.88 82 CYS A C 1
ATOM 585 O O . CYS A 1 82 ? -12.545 1.571 -3.165 1.00 94.88 82 CYS A O 1
ATOM 587 N N . ASN A 1 83 ? -13.511 -0.392 -3.647 1.00 92.75 83 ASN A N 1
ATOM 588 C CA . ASN A 1 83 ? -14.894 0.097 -3.709 1.00 92.75 83 ASN A CA 1
ATOM 589 C C . ASN A 1 83 ? -15.573 0.233 -2.329 1.00 92.75 83 ASN A C 1
ATOM 591 O O . ASN A 1 83 ? -16.790 0.118 -2.224 1.00 92.75 83 ASN A O 1
ATOM 595 N N . GLY A 1 84 ? -14.794 0.478 -1.269 1.00 89.75 84 GLY A N 1
ATOM 596 C CA . GLY A 1 84 ? -15.304 0.625 0.101 1.00 89.75 84 GLY A CA 1
ATOM 597 C C . GLY A 1 84 ? -15.529 -0.688 0.862 1.00 89.75 84 GLY A C 1
ATOM 598 O O . GLY A 1 84 ? -16.105 -0.663 1.945 1.00 89.75 84 GLY A O 1
ATOM 599 N N . ASP A 1 85 ? -15.069 -1.823 0.331 1.00 92.19 85 ASP A N 1
ATOM 600 C CA . ASP A 1 85 ? -15.158 -3.116 1.015 1.00 92.19 85 ASP A CA 1
ATOM 601 C C . ASP A 1 85 ? -14.207 -3.210 2.218 1.00 92.19 85 ASP A C 1
ATOM 603 O O . ASP A 1 85 ? -13.051 -2.779 2.165 1.00 92.19 85 ASP A O 1
ATOM 607 N N . VAL A 1 86 ? -14.674 -3.862 3.287 1.00 93.44 86 VAL A N 1
ATOM 608 C CA . VAL A 1 86 ? -13.853 -4.183 4.460 1.00 93.44 86 VAL A CA 1
ATOM 609 C C . VAL A 1 86 ? -13.221 -5.561 4.291 1.00 93.44 86 VAL A C 1
ATOM 611 O O . VAL A 1 86 ? -13.902 -6.579 4.151 1.00 93.44 86 VAL A O 1
ATOM 614 N N . TYR A 1 87 ? -11.892 -5.609 4.361 1.00 93.25 87 TYR A N 1
ATOM 615 C CA . TYR A 1 87 ? -11.123 -6.835 4.177 1.00 93.25 87 TYR A CA 1
ATOM 616 C C . TYR A 1 87 ? -10.759 -7.503 5.502 1.00 93.25 87 TYR A C 1
ATOM 618 O O . TYR A 1 87 ? -9.768 -7.147 6.128 1.00 93.25 87 TYR A O 1
ATOM 626 N N . GLY A 1 88 ? -11.473 -8.575 5.863 1.00 91.88 88 GLY A N 1
ATOM 627 C CA . GLY A 1 88 ? -11.192 -9.381 7.066 1.00 91.88 88 GLY A CA 1
ATOM 628 C C . GLY A 1 88 ? -9.830 -10.096 7.095 1.00 91.88 88 GLY A C 1
ATOM 629 O O . GLY A 1 88 ? -9.478 -10.718 8.095 1.00 91.88 88 GLY A O 1
ATOM 630 N N . LYS A 1 89 ? -9.067 -10.052 5.999 1.00 91.62 89 LYS A N 1
ATOM 631 C CA . LYS A 1 89 ? -7.709 -10.595 5.883 1.00 91.62 89 LYS A CA 1
ATOM 632 C C . LYS A 1 89 ? -6.820 -9.557 5.214 1.00 91.62 89 LYS A C 1
ATOM 634 O O . LYS A 1 89 ? -7.297 -8.787 4.385 1.00 91.62 89 LYS A O 1
ATOM 639 N N . ALA A 1 90 ? -5.527 -9.598 5.531 1.00 92.62 90 ALA A N 1
ATOM 640 C CA . ALA A 1 90 ? -4.543 -8.755 4.867 1.00 92.62 90 ALA A CA 1
ATOM 641 C C . ALA A 1 90 ? -4.621 -8.926 3.342 1.00 92.62 90 ALA A C 1
ATOM 643 O O . ALA A 1 90 ? -4.658 -10.046 2.822 1.00 92.62 90 ALA A O 1
ATOM 644 N N . ILE A 1 91 ? -4.657 -7.795 2.648 1.00 94.50 91 ILE A N 1
ATOM 645 C CA . ILE A 1 91 ? -4.640 -7.725 1.193 1.00 94.50 91 ILE A CA 1
ATOM 646 C C . ILE A 1 91 ? -3.202 -7.775 0.677 1.00 94.50 91 ILE A C 1
ATOM 648 O O . ILE A 1 91 ? -2.248 -7.542 1.415 1.00 94.50 91 ILE A O 1
ATOM 652 N N . ASN A 1 92 ? -3.020 -8.089 -0.605 1.00 96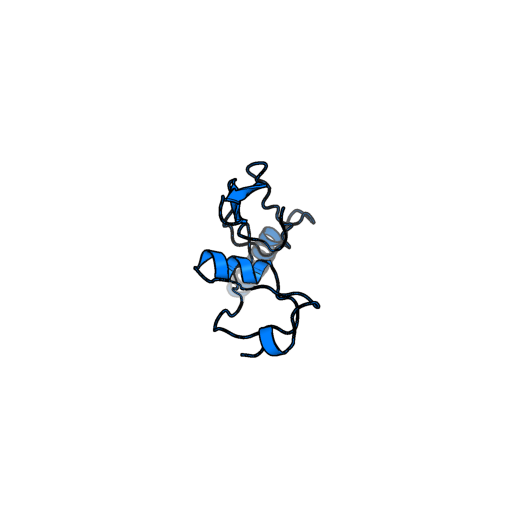.12 92 ASN A N 1
ATOM 653 C CA . ASN A 1 92 ? -1.689 -8.070 -1.195 1.00 96.12 92 ASN A CA 1
ATOM 654 C C . ASN A 1 92 ? -1.186 -6.621 -1.326 1.00 96.12 92 ASN A C 1
ATOM 656 O O . ASN A 1 92 ? -1.772 -5.819 -2.056 1.00 96.12 92 ASN A O 1
ATOM 660 N N . ASN A 1 93 ? -0.066 -6.327 -0.667 1.00 97.00 93 ASN A N 1
ATOM 661 C CA . ASN A 1 93 ? 0.591 -5.019 -0.666 1.00 97.00 93 ASN A CA 1
ATOM 662 C C . ASN A 1 93 ? 0.860 -4.469 -2.077 1.00 97.00 93 ASN A C 1
ATOM 664 O O . ASN A 1 93 ? 0.577 -3.306 -2.346 1.00 97.00 93 ASN A O 1
ATOM 668 N N . MET A 1 94 ? 1.318 -5.302 -3.015 1.00 97.69 94 MET A N 1
ATOM 669 C CA . MET A 1 94 ? 1.590 -4.865 -4.387 1.00 97.69 94 MET A CA 1
ATOM 670 C C . MET A 1 94 ? 0.316 -4.518 -5.161 1.00 97.69 94 MET A C 1
ATOM 672 O O . MET A 1 94 ? 0.355 -3.659 -6.031 1.00 97.69 94 MET A O 1
ATOM 676 N N . ASN A 1 95 ? -0.813 -5.174 -4.891 1.00 98.00 95 ASN A N 1
ATOM 677 C CA . ASN A 1 95 ? -2.084 -4.808 -5.520 1.00 98.00 95 ASN A CA 1
ATOM 678 C C . ASN A 1 95 ? -2.671 -3.540 -4.869 1.00 98.00 95 ASN A C 1
ATOM 680 O O . ASN A 1 95 ? -3.231 -2.694 -5.561 1.00 98.00 95 ASN A O 1
ATOM 684 N N . ALA A 1 96 ? -2.507 -3.383 -3.551 1.00 97.62 96 ALA A N 1
ATOM 685 C CA . ALA A 1 96 ? -2.953 -2.206 -2.808 1.00 97.62 96 ALA A CA 1
ATOM 686 C C . ALA A 1 96 ? -2.210 -0.926 -3.231 1.00 97.62 96 ALA A C 1
ATOM 688 O O . ALA A 1 96 ? -2.844 0.117 -3.401 1.00 97.62 96 ALA A O 1
ATOM 689 N N . VAL A 1 97 ? -0.890 -1.012 -3.455 1.00 97.56 97 VAL A N 1
ATOM 690 C CA . VAL A 1 97 ? -0.065 0.113 -3.933 1.00 97.56 97 VAL A CA 1
ATOM 691 C C . VAL A 1 97 ? -0.459 0.555 -5.343 1.00 97.56 97 VAL A C 1
ATOM 693 O O . VAL A 1 97 ? -0.464 1.752 -5.608 1.00 97.56 97 VAL A O 1
ATOM 696 N N . HIS A 1 98 ? -0.864 -0.364 -6.225 1.00 98.25 98 HIS A N 1
ATOM 697 C CA . HIS A 1 98 ? -1.416 0.024 -7.528 1.00 98.25 98 HIS A CA 1
ATOM 698 C C . HIS A 1 98 ? -2.650 0.917 -7.352 1.00 98.25 98 HIS A C 1
ATOM 700 O O . HIS A 1 98 ? -2.758 1.974 -7.966 1.00 98.25 98 HIS A O 1
ATOM 706 N N . SER A 1 99 ? -3.578 0.528 -6.474 1.00 97.94 99 SER A N 1
ATOM 707 C CA . SER A 1 99 ? -4.765 1.344 -6.210 1.00 97.94 99 SER A CA 1
ATOM 708 C C . SER A 1 99 ? -4.380 2.715 -5.634 1.00 97.94 99 SER A C 1
ATOM 710 O O . SER A 1 99 ? -4.962 3.716 -6.046 1.00 97.94 99 SER A O 1
ATOM 712 N N . LEU A 1 100 ? -3.369 2.791 -4.752 1.00 96.81 100 LEU A N 1
ATOM 713 C CA . LEU A 1 100 ? -2.825 4.065 -4.244 1.00 96.81 100 LEU A CA 1
ATOM 714 C C . LEU A 1 100 ? -2.253 4.944 -5.366 1.00 96.81 100 LEU A C 1
ATOM 716 O O . LEU A 1 100 ? -2.498 6.148 -5.372 1.00 96.81 100 LEU A O 1
ATOM 720 N N . GLU A 1 101 ? -1.533 4.362 -6.333 1.00 96.31 101 GLU A N 1
ATOM 721 C CA . GLU A 1 101 ? -1.010 5.097 -7.495 1.00 96.31 101 GLU A CA 1
ATOM 722 C C . GLU A 1 101 ? -2.134 5.777 -8.294 1.00 96.31 101 GLU A C 1
ATOM 724 O O . GLU A 1 101 ? -1.962 6.894 -8.789 1.00 96.31 101 GLU A O 1
ATOM 729 N N . HIS A 1 102 ? -3.294 5.130 -8.366 1.00 97.00 102 HIS A N 1
ATOM 730 C CA . HIS A 1 102 ? -4.474 5.630 -9.063 1.00 97.00 102 HIS A CA 1
ATOM 731 C C . HIS A 1 102 ? -5.434 6.436 -8.171 1.00 97.00 102 HIS A C 1
ATOM 733 O O . HIS A 1 102 ? -6.530 6.783 -8.610 1.00 97.00 102 HIS A O 1
ATOM 739 N N . GLY A 1 103 ? -5.018 6.790 -6.950 1.00 95.25 103 GLY A N 1
ATOM 740 C CA . GLY A 1 103 ? -5.744 7.714 -6.077 1.00 95.25 103 GLY A CA 1
ATOM 741 C C . GLY A 1 103 ? -6.698 7.063 -5.076 1.00 95.25 103 GLY A C 1
ATOM 742 O O . GLY A 1 103 ? -7.511 7.767 -4.478 1.00 95.25 103 GLY A O 1
ATOM 743 N N . ALA A 1 104 ? -6.614 5.747 -4.865 1.00 96.88 104 ALA A N 1
ATOM 744 C CA . ALA A 1 104 ? -7.301 5.115 -3.745 1.00 96.88 104 ALA A CA 1
ATOM 745 C C . ALA A 1 104 ? -6.742 5.620 -2.406 1.00 96.88 104 ALA A C 1
ATOM 747 O O . ALA A 1 104 ? -5.578 6.006 -2.296 1.00 96.88 104 ALA A O 1
ATOM 748 N N . VAL A 1 105 ? -7.572 5.551 -1.369 1.00 95.31 105 VAL A N 1
ATOM 749 C CA . VAL A 1 105 ? -7.175 5.789 0.020 1.00 95.31 105 VAL A CA 1
ATOM 750 C C . VAL A 1 105 ? -7.431 4.506 0.797 1.00 95.31 105 VAL A C 1
ATOM 752 O O . VAL A 1 105 ? -8.538 3.973 0.762 1.00 95.31 105 VAL A O 1
ATOM 755 N N . TRP A 1 106 ? -6.414 4.014 1.501 1.00 95.75 106 TRP A N 1
ATOM 756 C CA . TRP A 1 106 ? -6.542 2.846 2.368 1.00 95.75 106 TRP A CA 1
ATOM 757 C C . TRP A 1 106 ? -6.649 3.266 3.827 1.00 95.75 106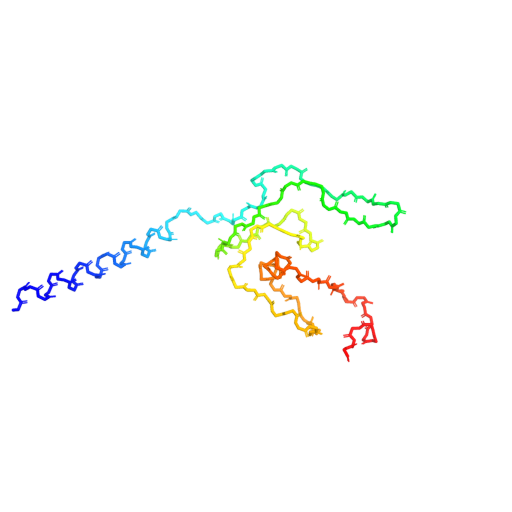 TRP A C 1
ATOM 759 O O . TRP A 1 106 ? -5.794 3.985 4.341 1.00 95.75 106 TRP A O 1
ATOM 769 N N . VAL A 1 107 ? -7.672 2.752 4.506 1.00 93.81 107 VAL A N 1
ATOM 770 C CA . VAL A 1 107 ? -7.781 2.783 5.965 1.00 93.81 107 VAL A CA 1
ATOM 771 C C . VAL A 1 107 ? -7.474 1.378 6.463 1.00 93.81 107 VAL A C 1
ATOM 773 O O . VAL A 1 107 ? -8.215 0.435 6.193 1.00 93.81 107 VAL A O 1
ATOM 776 N N . THR A 1 108 ? -6.341 1.218 7.141 1.00 92.69 108 THR A N 1
ATOM 777 C CA . THR A 1 108 ? -5.868 -0.086 7.618 1.00 92.69 108 THR A CA 1
ATOM 778 C C . THR A 1 108 ? -6.172 -0.272 9.095 1.00 92.69 108 THR A C 1
ATOM 780 O O . THR A 1 108 ? -6.062 0.670 9.877 1.00 92.69 108 THR A O 1
ATOM 783 N N . TYR A 1 109 ? -6.461 -1.504 9.498 1.00 93.31 109 TYR A N 1
ATOM 784 C CA . TYR A 1 109 ? -6.704 -1.866 10.889 1.00 93.31 109 TYR A CA 1
ATOM 785 C C . TYR A 1 109 ? -5.910 -3.119 11.277 1.00 93.31 109 TYR A C 1
ATOM 787 O O . TYR A 1 109 ? -5.368 -3.828 10.429 1.00 93.31 109 TYR A O 1
ATOM 795 N N . ASN A 1 110 ? -5.821 -3.386 12.578 1.00 92.44 110 ASN A N 1
ATOM 796 C CA . ASN A 1 110 ? -5.218 -4.601 13.124 1.00 92.44 110 ASN A CA 1
ATOM 797 C C . ASN A 1 110 ? -6.197 -5.277 14.097 1.00 92.44 110 ASN A C 1
ATOM 799 O O . ASN A 1 110 ? -7.313 -4.801 14.293 1.00 92.44 110 ASN A O 1
ATOM 803 N N . SER A 1 111 ? -5.774 -6.367 14.738 1.00 91.44 111 SER A N 1
ATOM 804 C CA . SER A 1 111 ? -6.614 -7.152 15.655 1.00 91.44 111 SER A CA 1
ATOM 805 C C . SER A 1 111 ? -7.082 -6.412 16.916 1.00 91.44 111 SER A C 1
ATOM 807 O O . SER A 1 111 ? -7.843 -6.980 17.692 1.00 91.44 111 S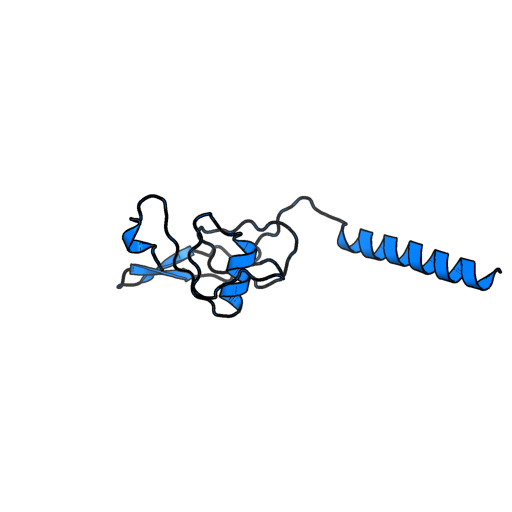ER A O 1
ATOM 809 N N . LYS A 1 112 ? -6.626 -5.175 17.150 1.00 93.94 112 LYS A N 1
ATOM 810 C CA . LYS A 1 112 ? -7.098 -4.320 18.246 1.00 93.94 112 LYS A CA 1
ATOM 811 C C . LYS A 1 112 ? -8.342 -3.505 17.880 1.00 93.94 112 LYS A C 1
ATOM 813 O O . LYS A 1 112 ? -8.960 -2.963 18.789 1.00 93.94 112 LYS A O 1
ATOM 818 N N . ALA A 1 113 ? -8.671 -3.365 16.594 1.00 92.69 113 ALA A N 1
ATOM 819 C CA . ALA A 1 113 ? -9.886 -2.669 16.174 1.00 92.69 113 ALA A CA 1
ATOM 820 C C . ALA A 1 113 ? -11.120 -3.478 16.591 1.00 92.69 113 ALA A C 1
ATOM 822 O O . ALA A 1 113 ? -11.120 -4.705 16.476 1.00 92.69 113 ALA A O 1
ATOM 823 N N . SER A 1 114 ? -12.153 -2.803 17.095 1.00 93.44 114 SER A N 1
ATOM 824 C CA . SER A 1 114 ? -13.391 -3.478 17.475 1.00 93.44 114 SER A CA 1
ATOM 825 C C . SER A 1 114 ? -14.244 -3.781 16.245 1.00 93.44 114 SER A C 1
ATOM 827 O O . SER A 1 114 ? -14.160 -3.081 15.238 1.00 93.44 114 SER A O 1
ATOM 829 N N . ASP A 1 115 ? -15.137 -4.769 16.344 1.00 89.44 115 ASP A N 1
ATOM 830 C CA . ASP A 1 115 ? -16.106 -5.063 15.279 1.00 89.44 115 ASP A CA 1
ATOM 831 C C . ASP A 1 115 ? -16.969 -3.846 14.910 1.00 89.44 115 ASP A C 1
ATOM 833 O O . ASP A 1 115 ? -17.452 -3.752 13.785 1.00 89.44 115 ASP A O 1
ATOM 837 N N . ALA A 1 116 ? -17.188 -2.920 15.848 1.00 92.25 116 ALA A N 1
ATOM 838 C CA . ALA A 1 116 ? -17.934 -1.693 15.590 1.00 92.25 116 ALA A CA 1
ATOM 839 C C . ALA A 1 116 ? -17.147 -0.700 14.718 1.00 92.25 116 ALA A C 1
ATOM 841 O O . ALA A 1 116 ? -17.761 0.003 13.924 1.00 92.25 116 ALA A O 1
ATOM 842 N N . ASP A 1 117 ? -15.815 -0.673 14.824 1.00 89.75 117 ASP A N 1
ATOM 843 C CA . ASP A 1 117 ? -14.952 0.247 14.067 1.00 89.75 117 ASP A CA 1
ATOM 844 C C . ASP A 1 117 ? -14.740 -0.197 12.611 1.00 89.75 117 ASP A C 1
ATOM 846 O O . ASP A 1 117 ? -14.382 0.616 11.762 1.00 89.75 117 ASP A O 1
ATOM 850 N N . VAL A 1 118 ? -14.927 -1.490 12.323 1.00 90.19 118 VAL A N 1
ATOM 851 C CA . VAL A 1 118 ? -14.663 -2.089 11.002 1.00 90.19 118 VAL A CA 1
ATOM 852 C C . VAL A 1 118 ? -15.923 -2.564 10.280 1.00 90.19 118 VAL A C 1
ATOM 854 O O . VAL A 1 118 ? -15.824 -3.141 9.203 1.00 90.19 118 VAL A O 1
ATOM 857 N N . LYS A 1 119 ? -17.119 -2.369 10.840 1.00 83.81 119 LYS A N 1
ATOM 858 C CA . LYS A 1 119 ? -18.363 -2.697 10.131 1.00 83.81 119 LYS A CA 1
ATOM 859 C C . LYS A 1 119 ? -18.673 -1.636 9.075 1.00 83.81 119 LYS A C 1
ATOM 861 O O . LYS A 1 119 ? -18.712 -0.452 9.395 1.00 83.81 119 LYS A O 1
ATOM 866 N N . ALA A 1 120 ? -18.897 -2.097 7.843 1.00 67.19 120 ALA A N 1
ATOM 867 C CA . ALA A 1 120 ? -19.413 -1.293 6.734 1.00 67.19 120 ALA A CA 1
ATOM 868 C C . ALA A 1 120 ? -20.911 -0.997 6.895 1.00 67.19 120 ALA A C 1
ATOM 870 O O . ALA A 1 120 ? -21.628 -1.878 7.432 1.00 67.19 120 ALA A O 1
#

Mean predicted aligned error: 11.3 Å

pLDDT: mean 83.26, std 16.45, range [44.81, 98.25]

Radius of gyration: 20.92 Å; Cα contacts (8 Å, |Δi|>4): 133; chains: 1; bounding box: 37×48×65 Å

Solvent-accessible surface area (backbone atoms only — not comparable to full-atom values): 7681 Å² total; per-residue (Å²): 123,72,68,65,54,53,54,53,51,48,51,52,52,50,49,52,48,57,53,46,69,74,65,67,87,67,100,62,57,44,63,36,68,83,53,59,91,52,48,74,45,71,45,100,84,66,52,69,43,77,46,64,57,62,44,77,49,72,38,90,57,61,64,55,69,98,54,83,81,64,92,62,24,49,15,28,81,55,65,43,93,80,87,76,76,75,70,97,56,90,73,61,64,38,20,46,29,33,27,43,76,75,69,52,82,87,87,84,83,60,94,82,60,51,74,81,78,62,60,129

Sequence (120 aa):
ITASTVIVAGLVVGGVVLVKSQSDGSSTSASDSKGGSGHFVTGKDGVETWSGTLSRNHVTKTVKYPMEPPVGGNHNPVWMNCNGDVYGKAINNMNAVHSLEHGAVWVTYNSKASDADVKA

Foldseek 3Di:
DPPVVVVVVCCVVVVVVVVVVVVDDDPDADEQPPWDDWDWDQDPVRDTDIDTDGDAAADPGHYDAPDPPHQAHHAHPAADDQPPDQDPDDDDSRNPRNVNVVPGDDDDDDPPDDPVRRDD